Protein AF-A0A2A5E6X3-F1 (afdb_monomer)

Sequence (172 aa):
MNYLKLLLILFLSVTTSNLFCQAKKMNKSNIEIKHEVQLKTKEDVVYNALSTTKGVSGWFSKNSTVESKVKGKIKLIFFKGSPNSVTMKFVINKLDKNKTIVWTCTENGDEAWVGSTLTWDLSKKGSVKFKHSNFDKKYEKSKNIENIKNGWKHFILKSFKNYCETGKGSPW

Nearest PDB structures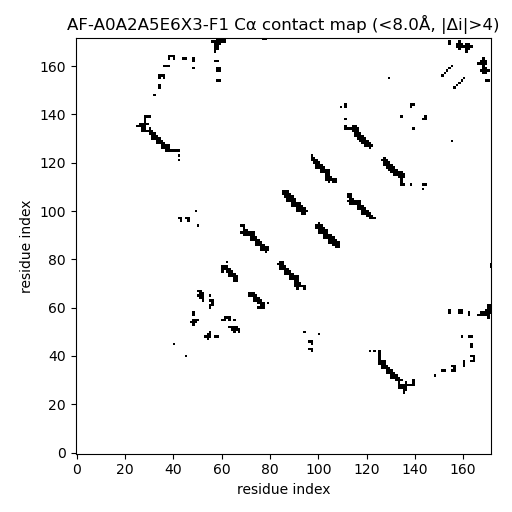 (foldseek):
  2m89-assembly1_B  TM=8.440E-01  e=2.297E-10  Colwellia psychrerythraea 34H
  3rd6-assembly2_B-2  TM=6.470E-01  e=8.675E-05  Mesorhizobium loti
  3pu2-assembly2_B  TM=7.648E-01  e=3.743E-04  Cereibacter sphaeroides 2.4.1
  3p9v-assembly1_B-2  TM=5.863E-01  e=1.661E-05  Marinobacter nauticus VT8
  3uid-assembly2_B  TM=7.118E-01  e=2.399E-04  Mycolicibacterium smegmatis MC2 155

pLDDT: mean 88.15, std 17.24, range [39.28, 98.81]

Solvent-accessible surface area (backbone atoms only — not comparable to full-atom values): 8853 Å² total; per-residue (Å²): 138,65,66,70,60,55,56,54,51,54,55,50,54,56,49,51,55,50,51,58,59,57,66,61,67,59,67,55,30,91,62,66,50,74,51,75,47,81,45,86,50,59,55,68,48,52,42,40,37,70,45,31,32,73,25,34,23,33,14,55,21,59,47,44,44,45,46,74,44,69,75,20,48,33,42,34,30,33,53,72,94,46,99,76,47,45,58,38,30,30,36,25,76,36,73,46,83,63,36,40,39,29,37,35,29,72,40,42,89,56,64,63,45,42,62,13,35,43,37,39,41,44,43,99,82,28,39,36,40,39,36,43,30,53,25,48,40,90,37,66,88,36,70,64,51,54,51,51,52,56,50,45,52,49,38,52,73,44,9,38,45,36,21,52,59,70,70,56,35,64,39,71

Structure (mmCIF, N/CA/C/O backbone):
data_AF-A0A2A5E6X3-F1
#
_entry.id   AF-A0A2A5E6X3-F1
#
loop_
_atom_site.group_PDB
_atom_site.id
_atom_site.type_symbol
_atom_site.label_atom_id
_atom_site.label_alt_id
_atom_site.label_comp_id
_atom_site.label_asym_id
_atom_site.label_entity_id
_atom_site.label_seq_id
_atom_site.pdbx_PDB_ins_code
_atom_site.Cartn_x
_atom_site.Cartn_y
_atom_site.Cartn_z
_atom_site.occupancy
_atom_site.B_iso_or_equiv
_atom_site.auth_seq_id
_atom_site.auth_comp_id
_atom_site.auth_asym_id
_atom_site.auth_atom_id
_atom_site.pdbx_PDB_model_num
ATOM 1 N N . MET A 1 1 ? 6.719 -51.516 -33.293 1.00 49.47 1 MET A N 1
ATOM 2 C CA . MET A 1 1 ? 6.524 -50.055 -33.435 1.00 49.47 1 MET A CA 1
ATOM 3 C C . MET A 1 1 ? 6.173 -49.425 -32.075 1.00 49.47 1 MET A C 1
ATOM 5 O O . MET A 1 1 ? 5.017 -49.293 -31.724 1.00 49.47 1 MET A O 1
ATOM 9 N N . ASN A 1 2 ? 7.216 -49.137 -31.282 1.00 52.22 2 ASN A N 1
ATOM 10 C CA . ASN A 1 2 ? 7.401 -48.026 -30.327 1.00 52.22 2 ASN A CA 1
ATOM 11 C C . ASN A 1 2 ? 6.342 -47.612 -29.272 1.00 52.22 2 ASN A C 1
ATOM 13 O O . ASN A 1 2 ? 6.162 -46.419 -29.044 1.00 52.22 2 ASN A O 1
ATOM 17 N N . TYR A 1 3 ? 5.796 -48.541 -28.481 1.00 50.81 3 TYR A N 1
ATOM 18 C CA . TYR A 1 3 ? 5.180 -48.171 -27.187 1.00 50.81 3 TYR A CA 1
ATOM 19 C C . TYR A 1 3 ? 6.216 -47.700 -26.144 1.00 50.81 3 TYR A C 1
ATOM 21 O O . TYR A 1 3 ? 5.939 -46.806 -25.346 1.00 50.81 3 TYR A O 1
ATOM 29 N N . LEU A 1 4 ? 7.452 -48.216 -26.208 1.00 54.22 4 LEU A N 1
ATOM 30 C CA . LEU A 1 4 ? 8.525 -47.848 -25.272 1.00 54.22 4 LEU A CA 1
ATOM 31 C C . LEU A 1 4 ? 9.018 -46.395 -25.445 1.00 54.22 4 LEU A C 1
ATOM 33 O O . LEU A 1 4 ? 9.432 -45.767 -24.474 1.00 54.22 4 LEU A O 1
ATOM 37 N N . LYS A 1 5 ? 8.930 -45.824 -26.659 1.00 54.66 5 LYS A N 1
ATOM 38 C CA . LYS A 1 5 ? 9.262 -44.404 -26.902 1.00 54.66 5 LYS A CA 1
ATOM 39 C C . LYS A 1 5 ? 8.197 -43.455 -26.350 1.00 54.66 5 LYS A C 1
ATOM 41 O O . LYS A 1 5 ? 8.546 -42.364 -25.917 1.00 54.66 5 LYS A O 1
ATOM 46 N N . LEU A 1 6 ? 6.923 -43.857 -26.343 1.00 53.62 6 LEU A N 1
ATOM 47 C CA . LEU A 1 6 ? 5.828 -42.997 -25.886 1.00 53.62 6 LEU A CA 1
ATOM 48 C C . LEU A 1 6 ? 5.844 -42.821 -24.357 1.00 53.62 6 LEU A C 1
ATOM 50 O O . LEU A 1 6 ? 5.651 -41.714 -23.860 1.00 53.62 6 LEU A O 1
ATOM 54 N N . LEU A 1 7 ? 6.162 -43.890 -23.618 1.00 54.56 7 LEU A N 1
ATOM 55 C CA . LEU A 1 7 ? 6.318 -43.849 -22.159 1.00 54.56 7 LEU A CA 1
ATOM 56 C C . LEU A 1 7 ? 7.518 -42.996 -21.718 1.00 54.56 7 LEU A C 1
ATOM 58 O O . LEU A 1 7 ? 7.393 -42.225 -20.769 1.00 54.56 7 LEU A O 1
ATOM 62 N N . LEU A 1 8 ? 8.651 -43.048 -22.430 1.00 52.94 8 LEU A N 1
ATOM 63 C CA . LEU A 1 8 ? 9.823 -42.227 -22.093 1.00 52.94 8 LEU A CA 1
ATOM 64 C C . LEU A 1 8 ? 9.558 -40.714 -22.243 1.00 52.94 8 LEU A C 1
ATOM 66 O O . LEU A 1 8 ? 10.043 -39.919 -21.441 1.00 52.94 8 LEU A O 1
ATOM 70 N N . ILE A 1 9 ? 8.764 -40.315 -23.245 1.00 54.38 9 ILE A N 1
ATOM 71 C CA . ILE A 1 9 ? 8.428 -38.905 -23.511 1.00 54.38 9 ILE A CA 1
ATOM 72 C C . ILE A 1 9 ? 7.502 -38.340 -22.422 1.00 54.38 9 ILE A C 1
ATOM 74 O O . ILE A 1 9 ? 7.705 -37.212 -21.975 1.00 54.38 9 ILE A O 1
ATOM 78 N N . LEU A 1 10 ? 6.539 -39.133 -21.941 1.00 52.44 10 LEU A N 1
ATOM 79 C CA . LEU A 1 10 ? 5.636 -38.744 -20.850 1.00 52.44 10 LEU A CA 1
ATOM 80 C C . LEU A 1 10 ? 6.364 -38.608 -19.501 1.00 52.44 10 LEU A C 1
ATOM 82 O O . LEU A 1 10 ? 6.083 -37.683 -18.740 1.00 52.44 10 LEU A O 1
ATOM 86 N N . PHE A 1 11 ? 7.345 -39.469 -19.211 1.00 50.28 11 PHE A N 1
ATOM 87 C CA . PHE A 1 11 ? 8.158 -39.342 -17.993 1.00 50.28 11 PHE A CA 1
ATOM 88 C C . PHE A 1 11 ? 9.107 -38.132 -18.036 1.00 50.28 11 PHE A C 1
ATOM 90 O O . PHE A 1 11 ? 9.284 -37.460 -17.016 1.00 50.28 11 PHE A O 1
ATOM 97 N N . LEU A 1 12 ? 9.659 -37.791 -19.2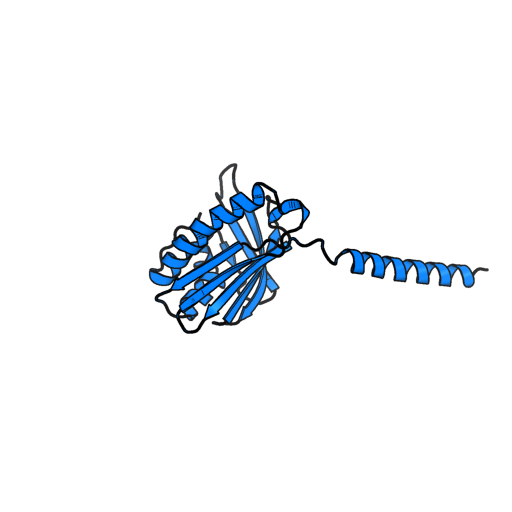08 1.00 49.53 12 LEU A N 1
ATOM 98 C CA . LEU A 1 12 ? 10.452 -36.570 -19.403 1.00 49.53 12 LEU A CA 1
ATOM 99 C C . LEU A 1 12 ? 9.586 -35.296 -19.308 1.00 49.53 12 LEU A C 1
ATOM 101 O O . LEU A 1 12 ? 9.987 -34.324 -18.668 1.00 49.53 12 LEU A O 1
ATOM 105 N N . SER A 1 13 ? 8.364 -35.283 -19.854 1.00 50.06 13 SER A N 1
ATOM 106 C CA . SER A 1 13 ? 7.493 -34.098 -19.772 1.00 50.06 13 SER A CA 1
ATOM 107 C C . SER A 1 13 ? 6.994 -33.823 -18.349 1.00 50.06 13 SER A C 1
ATOM 109 O O . SER A 1 13 ? 6.944 -32.670 -17.926 1.00 50.06 13 SER A O 1
ATOM 111 N N . VAL A 1 14 ? 6.671 -34.866 -17.575 1.00 47.88 14 VAL A N 1
ATOM 112 C CA . VAL A 1 14 ? 6.207 -34.720 -16.181 1.00 47.88 14 VAL A CA 1
ATOM 113 C C . VAL A 1 14 ? 7.352 -34.338 -15.232 1.00 47.88 14 VAL A C 1
ATOM 115 O O . VAL A 1 14 ? 7.141 -33.608 -14.264 1.00 47.88 14 VAL A O 1
ATOM 118 N N . THR A 1 15 ? 8.589 -34.752 -15.519 1.00 46.47 15 THR A N 1
ATOM 119 C CA . THR A 1 15 ? 9.756 -34.284 -14.753 1.00 46.47 15 THR A CA 1
ATOM 120 C C . THR A 1 15 ? 10.125 -32.841 -15.097 1.00 46.47 15 THR A C 1
ATOM 122 O O . THR A 1 15 ? 10.401 -32.067 -14.182 1.00 46.47 15 THR A O 1
ATOM 125 N N . THR A 1 16 ? 10.036 -32.412 -16.363 1.00 48.81 16 THR A N 1
ATOM 126 C CA . THR A 1 16 ? 10.284 -30.998 -16.722 1.00 48.81 16 THR A CA 1
ATOM 127 C C . THR A 1 16 ? 9.266 -30.030 -16.110 1.00 48.81 16 THR A C 1
ATOM 129 O O . THR A 1 16 ? 9.664 -28.965 -15.639 1.00 48.81 16 THR A O 1
ATOM 132 N N . SER A 1 17 ? 7.979 -30.390 -16.026 1.00 52.09 17 SER A N 1
ATOM 133 C CA . SER A 1 17 ? 6.969 -29.537 -15.382 1.00 52.09 17 SER A CA 1
ATOM 134 C C . SER A 1 17 ? 7.198 -29.399 -13.872 1.00 52.09 17 SER A C 1
ATOM 136 O O . SER A 1 17 ? 7.090 -28.293 -13.335 1.00 52.09 17 SER A O 1
ATOM 138 N N . ASN A 1 18 ? 7.611 -30.477 -13.195 1.00 45.78 18 ASN A N 1
ATOM 139 C CA . ASN A 1 18 ? 7.982 -30.432 -11.780 1.00 45.78 18 ASN A CA 1
ATOM 140 C C . ASN A 1 18 ? 9.294 -29.670 -11.534 1.00 45.78 18 ASN A C 1
ATOM 142 O O . ASN A 1 18 ? 9.356 -28.894 -10.583 1.00 45.78 18 ASN A O 1
ATOM 146 N N . LEU A 1 19 ? 10.308 -29.788 -12.401 1.00 45.59 19 LEU A N 1
ATOM 147 C CA . LEU A 1 19 ? 11.534 -28.983 -12.294 1.00 45.59 19 LEU A CA 1
ATOM 148 C C . LEU A 1 19 ? 11.269 -27.482 -12.510 1.00 45.59 19 LEU A C 1
ATOM 150 O O . LEU A 1 19 ? 11.815 -26.657 -11.774 1.00 45.59 19 LEU A O 1
ATOM 154 N N . PHE A 1 20 ? 10.377 -27.106 -13.434 1.00 43.12 20 PHE A N 1
ATOM 155 C CA . PHE A 1 20 ? 9.952 -25.709 -13.600 1.00 43.12 20 PHE A CA 1
ATOM 156 C C . PHE A 1 20 ? 9.140 -25.188 -12.405 1.00 43.12 20 PHE A C 1
ATOM 158 O O . PHE A 1 20 ? 9.270 -24.018 -12.032 1.00 43.12 20 PHE A O 1
ATOM 165 N N . CYS A 1 21 ? 8.333 -26.041 -11.768 1.00 41.25 21 CYS A N 1
ATOM 166 C CA . CYS A 1 21 ? 7.576 -25.666 -10.575 1.00 41.25 21 CYS A CA 1
ATOM 167 C C . CYS A 1 21 ? 8.481 -25.544 -9.331 1.00 41.25 21 CYS A C 1
ATOM 169 O O . CYS A 1 21 ? 8.270 -24.657 -8.501 1.00 41.25 21 CYS A O 1
ATOM 171 N N . GLN A 1 22 ? 9.538 -26.362 -9.229 1.00 39.28 22 GLN A N 1
ATOM 172 C CA . GLN A 1 22 ? 10.521 -26.308 -8.140 1.00 39.28 22 GLN A CA 1
ATOM 173 C C . GLN A 1 22 ? 11.483 -25.111 -8.273 1.00 39.28 22 GLN A C 1
ATOM 175 O O . GLN A 1 22 ? 11.832 -24.496 -7.265 1.00 39.28 22 GLN A O 1
ATOM 180 N N . ALA A 1 23 ? 11.858 -24.719 -9.499 1.00 40.75 23 ALA A N 1
ATOM 181 C CA . ALA A 1 23 ? 12.744 -23.576 -9.768 1.00 40.75 23 ALA A CA 1
ATOM 182 C C . ALA A 1 23 ? 12.108 -22.204 -9.454 1.00 40.75 23 ALA A C 1
ATOM 184 O O . ALA A 1 23 ? 12.808 -21.200 -9.326 1.00 40.75 23 ALA A O 1
ATOM 185 N N . LYS A 1 24 ? 10.781 -22.151 -9.270 1.00 43.25 24 LYS A N 1
ATOM 186 C CA . LYS A 1 24 ? 10.039 -20.963 -8.815 1.00 43.25 24 LYS A CA 1
ATOM 187 C C . LYS A 1 24 ? 9.828 -20.900 -7.298 1.00 43.25 24 LYS A C 1
ATOM 189 O O . LYS A 1 24 ? 9.081 -20.038 -6.829 1.00 43.25 24 LYS A O 1
ATOM 194 N N . LYS A 1 25 ? 10.534 -21.709 -6.495 1.00 47.25 25 LYS A N 1
ATOM 195 C CA . LYS A 1 25 ? 10.891 -21.297 -5.123 1.00 47.25 25 LYS A CA 1
ATOM 196 C C . LYS A 1 25 ? 11.896 -20.151 -5.242 1.00 47.25 25 LYS A C 1
ATOM 198 O O . LYS A 1 25 ? 13.105 -20.335 -5.208 1.00 47.25 25 LYS A O 1
ATOM 203 N N . MET A 1 26 ? 11.334 -18.977 -5.519 1.00 51.16 26 MET A N 1
ATOM 204 C CA . MET A 1 26 ? 12.016 -17.750 -5.896 1.00 51.16 26 MET A CA 1
ATOM 205 C C . MET A 1 26 ? 13.151 -17.439 -4.928 1.00 51.16 26 MET A C 1
ATOM 207 O O . MET A 1 26 ? 12.981 -17.511 -3.712 1.00 51.16 26 MET A O 1
ATOM 211 N N . ASN A 1 27 ? 14.278 -17.036 -5.502 1.00 68.12 27 ASN A N 1
ATOM 212 C CA . ASN A 1 27 ? 15.416 -16.436 -4.831 1.00 68.12 27 ASN A CA 1
ATOM 213 C C . ASN A 1 27 ? 14.961 -15.116 -4.170 1.00 68.12 27 ASN A C 1
ATOM 215 O O . ASN A 1 27 ? 15.146 -14.036 -4.723 1.00 68.12 27 ASN A O 1
ATOM 219 N N . LYS A 1 28 ? 14.235 -15.201 -3.052 1.00 80.00 28 LYS A N 1
ATOM 220 C CA . LYS A 1 28 ? 13.692 -14.049 -2.328 1.00 80.00 28 LYS A CA 1
ATOM 221 C C . LYS A 1 28 ? 14.765 -13.476 -1.410 1.00 80.00 28 LYS A C 1
ATOM 223 O O . LYS A 1 28 ? 15.519 -14.217 -0.783 1.00 80.00 28 LYS A O 1
ATOM 228 N N . SER A 1 29 ? 14.838 -12.152 -1.364 1.00 82.56 29 SER A N 1
ATOM 229 C CA . SER A 1 29 ? 15.717 -11.429 -0.453 1.00 82.56 29 SER A CA 1
ATOM 230 C C . SER A 1 29 ? 15.237 -11.569 0.992 1.00 82.56 29 SER A C 1
ATOM 232 O O . SER A 1 29 ? 14.034 -11.646 1.247 1.00 82.56 29 SER A O 1
ATOM 234 N N . ASN A 1 30 ? 16.178 -11.515 1.936 1.00 87.81 30 ASN A N 1
ATOM 235 C CA . ASN A 1 30 ? 15.883 -11.407 3.367 1.00 87.81 30 ASN A CA 1
ATOM 236 C C . ASN A 1 30 ? 15.575 -9.963 3.810 1.00 87.81 30 ASN A C 1
ATOM 238 O O . ASN A 1 30 ? 15.292 -9.730 4.985 1.00 87.81 30 ASN A O 1
ATOM 242 N N . ILE A 1 31 ? 15.640 -8.979 2.904 1.00 93.56 31 ILE A N 1
ATOM 243 C CA . ILE A 1 31 ? 15.338 -7.586 3.240 1.00 93.56 31 ILE A CA 1
ATOM 244 C C . ILE A 1 31 ? 13.838 -7.381 3.430 1.00 93.56 31 ILE A C 1
ATOM 246 O O . ILE A 1 31 ? 13.007 -7.743 2.595 1.00 93.56 31 ILE A O 1
ATOM 250 N N . GLU A 1 32 ? 13.514 -6.680 4.512 1.00 96.12 32 GLU A N 1
ATOM 251 C CA . GLU A 1 32 ? 12.183 -6.167 4.793 1.00 96.12 32 GLU A CA 1
ATOM 252 C C . GLU A 1 32 ? 12.286 -4.684 5.164 1.00 96.12 32 GLU A C 1
ATOM 254 O O . GLU A 1 32 ? 13.090 -4.291 6.011 1.00 96.12 32 GLU A O 1
ATOM 259 N N . ILE A 1 33 ? 11.446 -3.849 4.557 1.00 97.38 33 ILE A N 1
ATOM 260 C CA . ILE A 1 33 ? 11.286 -2.448 4.956 1.00 97.38 33 ILE A CA 1
ATOM 261 C C . ILE A 1 33 ? 10.092 -2.389 5.898 1.00 97.38 33 ILE A C 1
ATOM 263 O O . ILE A 1 33 ? 8.989 -2.783 5.519 1.00 97.38 33 ILE A O 1
ATOM 267 N N . LYS A 1 34 ? 10.311 -1.914 7.125 1.00 97.94 34 LYS A N 1
ATOM 268 C CA . LYS A 1 34 ? 9.300 -1.892 8.185 1.00 97.94 34 LYS A CA 1
ATOM 269 C C . LYS A 1 34 ? 9.092 -0.481 8.703 1.00 97.94 34 LYS A C 1
ATOM 271 O O . LYS A 1 34 ? 10.055 0.243 8.946 1.00 97.94 34 LYS A O 1
ATOM 276 N N . HIS A 1 35 ? 7.833 -0.135 8.919 1.00 97.62 35 HIS A N 1
ATOM 277 C CA . HIS A 1 35 ? 7.426 1.074 9.619 1.00 97.62 35 HIS A CA 1
ATOM 278 C C . HIS A 1 35 ? 6.277 0.737 10.563 1.00 97.62 35 HIS A C 1
ATOM 280 O O . HIS A 1 35 ? 5.457 -0.126 10.267 1.00 97.62 35 HIS A O 1
ATOM 286 N N . GLU A 1 36 ? 6.200 1.436 11.686 1.00 96.00 36 GLU A N 1
ATOM 287 C CA . GLU A 1 36 ? 5.066 1.357 12.599 1.00 96.00 36 GLU A CA 1
ATOM 288 C C . GLU A 1 36 ? 4.566 2.773 12.858 1.00 96.00 36 GLU A C 1
ATOM 290 O O . GLU A 1 36 ? 5.361 3.691 13.070 1.00 96.00 36 GLU A O 1
ATOM 295 N N . VAL A 1 37 ? 3.250 2.957 12.791 1.00 95.44 37 VAL A N 1
ATOM 296 C CA . VAL A 1 37 ? 2.600 4.233 13.089 1.00 95.44 37 VAL A CA 1
ATOM 297 C C . VAL A 1 37 ? 1.490 4.008 14.095 1.00 95.44 37 VAL A C 1
ATOM 299 O O . VAL A 1 37 ? 0.700 3.076 13.967 1.00 95.44 37 VAL A O 1
ATOM 302 N N . GLN A 1 38 ? 1.425 4.889 15.087 1.00 95.50 38 GLN A N 1
ATOM 303 C CA . GLN A 1 38 ? 0.274 4.983 15.971 1.00 95.50 38 GLN A CA 1
ATOM 304 C C . GLN A 1 38 ? -0.723 5.995 15.413 1.00 95.50 38 GLN A C 1
ATOM 306 O O . GLN A 1 38 ? -0.337 7.122 15.079 1.00 95.50 38 GLN A O 1
ATOM 311 N N . LEU A 1 39 ? -1.987 5.592 15.301 1.00 94.44 39 LEU A N 1
ATOM 312 C CA . LEU A 1 39 ? -3.057 6.381 14.704 1.00 94.44 39 LEU A CA 1
ATOM 313 C C . LEU A 1 39 ? -4.150 6.677 15.731 1.00 94.44 39 LEU A C 1
ATOM 315 O O . LEU A 1 39 ? -4.717 5.775 16.344 1.00 94.44 39 LEU A O 1
ATOM 319 N N . LYS A 1 40 ? -4.509 7.954 15.860 1.00 92.62 40 LYS A N 1
ATOM 320 C CA . LYS A 1 40 ? -5.645 8.423 16.665 1.00 92.62 40 LYS A CA 1
ATOM 321 C C . LYS A 1 40 ? -6.939 8.382 15.845 1.00 92.62 40 LYS A C 1
ATOM 323 O O . LYS A 1 40 ? -7.534 9.415 15.558 1.00 92.62 40 LYS A O 1
ATOM 328 N N . THR A 1 41 ? -7.349 7.193 15.408 1.00 90.81 41 THR A N 1
ATOM 329 C CA . THR A 1 41 ? -8.538 7.009 14.559 1.00 90.81 41 THR A CA 1
ATOM 330 C C . THR A 1 41 ? -9.195 5.645 14.778 1.00 90.81 41 THR A C 1
ATOM 332 O O . THR A 1 41 ? -8.654 4.787 15.474 1.00 90.81 41 THR A O 1
ATOM 335 N N . LYS A 1 42 ? -10.370 5.432 14.177 1.00 90.06 42 LYS A N 1
ATOM 336 C CA . LYS A 1 42 ? -11.071 4.138 14.197 1.00 90.06 42 LYS A CA 1
ATOM 337 C C . LYS A 1 42 ? -10.461 3.183 13.168 1.00 90.06 42 LYS A C 1
ATOM 339 O O . LYS A 1 42 ? -10.102 3.606 12.072 1.00 90.06 42 LYS A O 1
ATOM 344 N N . GLU A 1 43 ? -10.430 1.888 13.476 1.00 88.56 43 GLU A N 1
ATOM 345 C CA . GLU A 1 43 ? -9.895 0.847 12.578 1.00 88.56 43 GLU A CA 1
ATOM 346 C C . GLU A 1 43 ? -10.541 0.878 11.182 1.00 88.56 43 GLU A C 1
ATOM 348 O O . GLU A 1 43 ? -9.846 0.748 10.17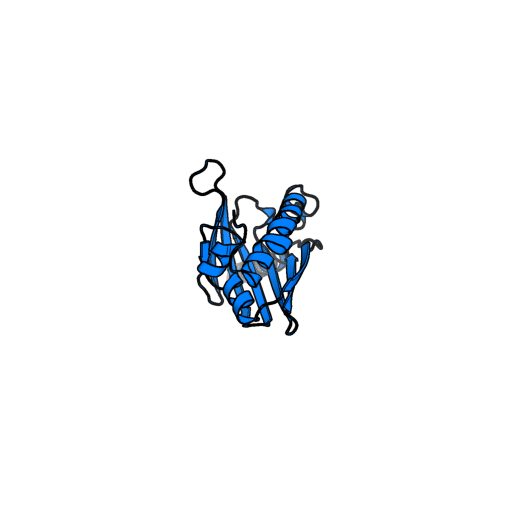8 1.00 88.56 43 GLU A O 1
ATOM 353 N N . ASP A 1 44 ? -11.845 1.158 11.107 1.00 91.38 44 ASP A N 1
ATOM 354 C CA . ASP A 1 44 ? -12.583 1.268 9.846 1.00 91.38 44 ASP A CA 1
ATOM 355 C C . ASP A 1 44 ? -12.041 2.383 8.932 1.00 91.38 44 ASP A C 1
ATOM 357 O O . ASP A 1 44 ? -12.063 2.242 7.709 1.00 91.38 44 ASP A O 1
ATOM 361 N N . VAL A 1 45 ? -11.505 3.475 9.493 1.00 93.88 45 VAL A N 1
ATOM 362 C CA . VAL A 1 45 ? -10.857 4.541 8.706 1.00 93.88 45 VAL A CA 1
ATOM 363 C C . VAL A 1 45 ? -9.568 4.023 8.078 1.00 93.88 45 VAL A C 1
ATOM 365 O O . VAL A 1 45 ? -9.332 4.246 6.892 1.00 93.88 45 VAL A O 1
ATOM 368 N N . VAL A 1 46 ? -8.771 3.276 8.844 1.00 94.94 46 VAL A N 1
ATOM 369 C CA . VA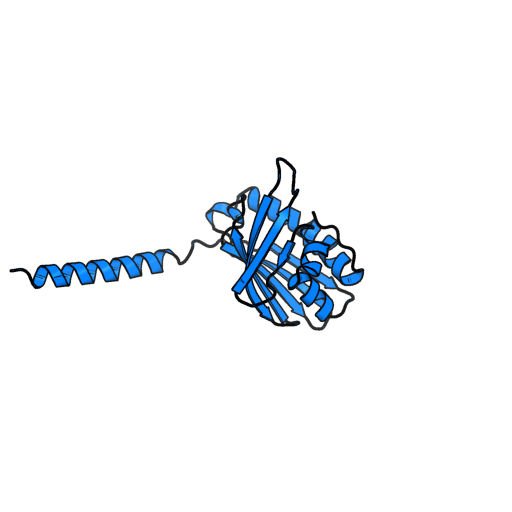L A 1 46 ? -7.525 2.655 8.373 1.00 94.94 46 VAL A CA 1
ATOM 370 C C . VAL A 1 46 ? -7.820 1.614 7.294 1.00 94.94 46 VAL A C 1
ATOM 372 O O . VAL A 1 46 ? -7.198 1.620 6.232 1.00 94.94 46 VAL A O 1
ATOM 375 N N . TYR A 1 47 ? -8.815 0.754 7.528 1.00 95.12 47 TYR A N 1
ATOM 376 C CA . TYR A 1 47 ? -9.267 -0.228 6.549 1.00 95.12 47 TYR A CA 1
ATOM 377 C C . TYR A 1 47 ? -9.707 0.455 5.251 1.00 95.12 47 TYR A C 1
ATOM 379 O O . TYR A 1 47 ? -9.264 0.062 4.173 1.00 95.12 47 TYR A O 1
ATOM 387 N N . ASN A 1 48 ? -10.519 1.512 5.329 1.00 96.12 48 ASN A N 1
ATOM 388 C CA . ASN A 1 48 ? -10.981 2.245 4.150 1.00 96.12 48 ASN A CA 1
ATOM 389 C C . ASN A 1 48 ? -9.839 2.963 3.418 1.00 96.12 48 ASN A C 1
ATOM 391 O O . ASN A 1 48 ? -9.832 2.985 2.185 1.00 96.12 48 ASN A O 1
ATOM 395 N N . ALA A 1 49 ? -8.856 3.502 4.148 1.00 97.38 49 ALA A N 1
ATOM 396 C CA . ALA A 1 49 ? -7.669 4.146 3.583 1.00 97.38 49 ALA A CA 1
ATOM 397 C C . ALA A 1 49 ? -6.831 3.198 2.705 1.00 97.38 49 ALA A C 1
ATOM 399 O O . ALA A 1 49 ? -6.162 3.644 1.774 1.00 97.38 49 ALA A O 1
ATOM 400 N N . LEU A 1 50 ? -6.883 1.895 2.984 1.00 97.44 50 LEU A N 1
ATOM 401 C CA . LEU A 1 50 ? -6.143 0.861 2.260 1.00 97.44 50 LEU A CA 1
ATOM 402 C C . LEU A 1 50 ? -7.025 0.109 1.246 1.00 97.44 50 LEU A C 1
ATOM 404 O O . LEU A 1 50 ? -6.560 -0.329 0.205 1.00 97.44 50 LEU A O 1
ATOM 408 N N . SER A 1 51 ? -8.315 -0.054 1.505 1.00 97.38 51 SER A N 1
ATOM 409 C CA . SER A 1 51 ? -9.165 -0.938 0.696 1.00 97.38 51 SER A CA 1
ATOM 410 C C . SER A 1 51 ? -9.988 -0.224 -0.373 1.00 97.38 51 SER A C 1
ATOM 412 O O . SER A 1 51 ? -10.606 -0.898 -1.193 1.00 97.38 51 SER A O 1
ATOM 414 N N . THR A 1 52 ? -10.033 1.110 -0.391 1.00 98.31 52 THR A N 1
ATOM 415 C CA . THR A 1 52 ? -10.929 1.865 -1.283 1.00 98.31 52 THR A CA 1
ATOM 416 C C . THR A 1 52 ? -10.172 2.819 -2.193 1.00 98.31 52 THR A C 1
ATOM 418 O O . THR A 1 52 ? -9.121 3.343 -1.826 1.00 98.31 52 THR A O 1
ATOM 421 N N . THR A 1 53 ? -10.750 3.126 -3.358 1.00 98.69 53 THR A N 1
ATOM 422 C CA . THR A 1 53 ? -10.198 4.131 -4.278 1.00 98.69 53 THR A CA 1
ATOM 423 C C . THR A 1 53 ? -10.018 5.481 -3.586 1.00 98.69 53 THR A C 1
ATOM 425 O O . THR A 1 53 ? -8.933 6.048 -3.636 1.00 98.69 53 THR A O 1
ATOM 428 N N . LYS A 1 54 ? -11.044 5.965 -2.870 1.00 98.50 54 LYS A N 1
ATOM 429 C CA . LYS A 1 54 ? -10.981 7.234 -2.124 1.00 98.50 54 LYS A CA 1
ATOM 430 C C . LYS A 1 54 ? -9.858 7.230 -1.082 1.00 98.50 54 LYS A C 1
ATOM 432 O O . LYS A 1 54 ? -9.172 8.237 -0.928 1.00 98.50 54 LYS A O 1
ATOM 437 N N . GLY A 1 55 ? -9.687 6.105 -0.393 1.00 98.19 55 GLY A N 1
ATOM 438 C CA . GLY A 1 55 ? -8.637 5.885 0.591 1.00 98.19 55 GLY A CA 1
ATOM 439 C C . GLY A 1 55 ? -7.245 5.997 -0.008 1.00 98.19 55 GLY A C 1
ATOM 440 O O . GLY A 1 55 ? -6.485 6.895 0.345 1.00 98.19 55 GLY A O 1
ATOM 441 N N . VAL A 1 56 ? -6.938 5.119 -0.963 1.00 98.56 56 VAL A N 1
ATOM 442 C CA . VAL A 1 56 ? -5.606 5.032 -1.577 1.00 98.56 56 VAL A CA 1
ATOM 443 C C . VAL A 1 56 ? -5.255 6.319 -2.331 1.00 98.56 56 VAL A C 1
ATOM 445 O O . VAL A 1 56 ? -4.125 6.803 -2.220 1.00 98.56 56 VAL A O 1
ATOM 448 N N . SER A 1 57 ? -6.242 6.946 -2.988 1.00 98.50 57 SER A N 1
ATOM 449 C CA . SER A 1 57 ? -6.089 8.274 -3.594 1.00 98.50 57 SER A CA 1
ATOM 450 C C . SER A 1 57 ? -5.767 9.383 -2.602 1.00 98.50 57 SER A C 1
ATOM 452 O O . SER A 1 57 ? -5.172 10.392 -2.977 1.00 98.50 57 SER A O 1
ATOM 454 N N . GLY A 1 58 ? -6.158 9.214 -1.343 1.00 98.31 58 GLY A N 1
ATOM 455 C CA . GLY A 1 58 ? -5.995 10.214 -0.303 1.00 98.31 58 GLY A CA 1
ATOM 456 C C . GLY A 1 58 ? -4.600 10.286 0.310 1.00 98.31 58 GLY A C 1
A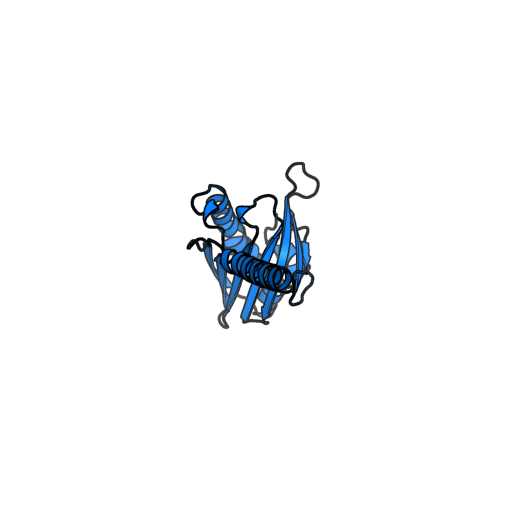TOM 457 O O . GLY A 1 58 ? -4.263 11.323 0.881 1.00 98.31 58 GLY A O 1
ATOM 458 N N . TRP A 1 59 ? -3.782 9.233 0.191 1.00 98.50 59 TRP A N 1
ATOM 459 C CA . TRP A 1 59 ? -2.454 9.194 0.818 1.00 98.50 59 TRP A CA 1
ATOM 460 C C . TRP A 1 59 ? -1.322 8.672 -0.069 1.00 98.50 59 TRP A C 1
ATOM 462 O O . TRP A 1 59 ? -0.178 9.068 0.156 1.00 98.50 59 TRP A O 1
ATOM 472 N N . PHE A 1 60 ? -1.590 7.811 -1.055 1.00 98.06 60 PHE A N 1
ATOM 473 C CA . PHE A 1 60 ? -0.520 7.203 -1.846 1.00 98.06 60 PHE A CA 1
ATOM 474 C C . PHE A 1 60 ? -0.370 7.871 -3.212 1.00 98.06 60 PHE A C 1
ATOM 476 O O . PHE A 1 60 ? 0.590 8.609 -3.425 1.00 98.06 60 PHE A O 1
ATOM 483 N N . SER A 1 61 ? -1.344 7.675 -4.104 1.00 97.88 61 SER A N 1
ATOM 484 C CA . SER A 1 61 ? -1.338 8.246 -5.454 1.00 97.88 61 SER A CA 1
ATOM 485 C C . SER A 1 61 ? -2.682 8.865 -5.788 1.00 97.88 61 SER A C 1
ATOM 487 O O . SER A 1 61 ? -3.684 8.155 -5.770 1.00 97.88 61 SER A O 1
ATOM 489 N N . LYS A 1 62 ? -2.733 10.145 -6.177 1.00 97.19 62 LYS A N 1
ATOM 490 C CA . LYS A 1 62 ? -4.015 10.820 -6.485 1.00 97.19 62 LYS A CA 1
ATOM 491 C C . LYS A 1 62 ? -4.842 10.065 -7.532 1.00 97.19 62 LYS A C 1
ATOM 493 O O . LYS A 1 62 ? -6.068 10.009 -7.438 1.00 97.19 62 LYS A O 1
ATOM 498 N N . ASN A 1 63 ? -4.169 9.442 -8.497 1.00 97.81 63 ASN A N 1
ATOM 499 C CA . ASN A 1 63 ? -4.785 8.686 -9.580 1.00 97.81 63 ASN A CA 1
ATOM 500 C C . ASN A 1 63 ? -4.782 7.190 -9.249 1.00 97.81 63 ASN A C 1
ATOM 502 O O . ASN A 1 63 ? -3.934 6.442 -9.737 1.00 97.81 63 ASN A O 1
ATOM 506 N N . SER A 1 64 ? -5.742 6.764 -8.428 1.00 98.00 64 SER A N 1
ATOM 507 C CA . SER A 1 64 ? -5.894 5.367 -8.022 1.00 98.00 64 SER A CA 1
ATOM 508 C C . SER A 1 64 ? -7.212 4.769 -8.504 1.00 98.00 64 SER A C 1
ATOM 510 O O . SER A 1 64 ? -8.215 5.456 -8.685 1.00 98.00 64 SER A O 1
ATOM 512 N N . THR A 1 65 ? -7.229 3.457 -8.692 1.00 98.56 65 THR A N 1
ATOM 513 C CA . THR A 1 65 ? -8.445 2.654 -8.846 1.00 98.56 65 THR A CA 1
ATOM 514 C C . THR A 1 65 ? -8.250 1.367 -8.066 1.00 98.56 65 THR A C 1
ATOM 516 O O . THR A 1 65 ? -7.218 0.715 -8.218 1.00 98.56 65 THR A O 1
ATOM 519 N N . VAL A 1 66 ? -9.216 1.022 -7.216 1.00 98.62 66 VAL A N 1
ATOM 520 C CA . VAL A 1 66 ? -9.151 -0.138 -6.323 1.00 98.62 66 VAL A CA 1
ATOM 521 C C . VAL A 1 66 ? -10.415 -0.972 -6.480 1.00 98.62 66 VAL A C 1
ATOM 523 O O . VAL A 1 66 ? -11.516 -0.515 -6.175 1.00 98.62 66 VAL A O 1
ATOM 526 N N . GLU A 1 67 ? -10.256 -2.221 -6.902 1.00 98.44 67 GLU A N 1
ATOM 527 C CA . GLU A 1 67 ? -11.304 -3.234 -6.806 1.00 98.44 67 GLU A CA 1
ATOM 528 C C . GLU A 1 67 ? -11.271 -3.837 -5.394 1.00 98.44 67 GLU A C 1
ATOM 530 O O . GLU A 1 67 ? -10.461 -4.717 -5.111 1.00 98.44 67 GLU A O 1
ATOM 535 N N . SER A 1 68 ? -12.126 -3.350 -4.489 1.00 97.31 68 SER A N 1
ATOM 536 C CA . SER A 1 68 ? -12.104 -3.678 -3.050 1.00 97.31 68 SER A CA 1
ATOM 537 C C . SER A 1 68 ? -12.584 -5.105 -2.725 1.00 97.31 68 SER A C 1
ATOM 539 O O . SER A 1 68 ? -13.637 -5.318 -2.130 1.00 97.31 68 SER A O 1
ATOM 541 N N . LYS A 1 69 ? -11.836 -6.115 -3.170 1.00 97.88 69 LYS A N 1
ATOM 542 C CA . LYS A 1 69 ? -12.099 -7.537 -2.919 1.00 97.88 69 LYS A CA 1
ATOM 543 C C . LYS A 1 69 ? -10.813 -8.349 -3.012 1.00 97.88 69 LYS A C 1
ATOM 545 O O . LYS A 1 69 ? -9.855 -7.938 -3.661 1.00 97.88 69 LYS A O 1
ATOM 550 N N . VAL A 1 70 ? -10.800 -9.538 -2.417 1.00 98.12 70 VAL A N 1
ATOM 551 C CA . VAL A 1 70 ? -9.701 -10.499 -2.606 1.00 98.12 70 VAL A CA 1
ATOM 552 C C . VAL A 1 70 ? -9.593 -10.866 -4.092 1.00 98.12 70 VAL A C 1
ATOM 554 O O . VAL A 1 70 ? -10.606 -11.051 -4.766 1.00 98.12 70 VAL A O 1
ATOM 557 N N . LYS A 1 71 ? -8.359 -10.936 -4.607 1.00 98.19 71 LYS A N 1
ATOM 558 C CA . LYS A 1 71 ? -8.002 -11.009 -6.039 1.00 98.19 71 LYS A CA 1
ATOM 559 C C . LYS A 1 71 ? -8.399 -9.779 -6.870 1.00 98.19 71 LYS A C 1
ATOM 561 O O . LYS A 1 71 ? -8.200 -9.789 -8.083 1.00 98.19 71 LYS A O 1
ATOM 566 N N . GLY A 1 72 ? -8.933 -8.732 -6.245 1.00 98.25 72 GLY A N 1
ATOM 567 C CA . GLY A 1 72 ? -9.187 -7.451 -6.891 1.00 98.25 72 GLY A CA 1
ATOM 568 C C . GLY A 1 72 ? -7.887 -6.757 -7.283 1.00 98.25 72 GLY A C 1
ATOM 569 O O . GLY A 1 72 ? -6.845 -6.939 -6.642 1.00 98.25 72 GLY A O 1
ATOM 570 N N . LYS A 1 73 ? -7.942 -5.987 -8.367 1.00 98.69 73 LYS A N 1
ATOM 571 C CA . LYS A 1 73 ? -6.803 -5.235 -8.894 1.00 98.69 73 LYS A CA 1
ATOM 572 C C . LYS A 1 73 ? -6.752 -3.820 -8.326 1.00 98.69 73 LYS A C 1
ATOM 574 O O . LYS A 1 73 ? -7.775 -3.169 -8.114 1.00 98.69 73 LYS A O 1
ATOM 579 N N . ILE A 1 74 ? -5.533 -3.327 -8.142 1.00 98.81 74 ILE A N 1
ATOM 580 C CA . ILE A 1 74 ? -5.242 -1.928 -7.837 1.00 98.81 74 ILE A CA 1
ATOM 581 C C . ILE A 1 74 ? -4.395 -1.372 -8.973 1.00 98.81 74 ILE A C 1
ATOM 583 O O . ILE A 1 74 ? -3.417 -1.999 -9.378 1.00 98.81 74 ILE A O 1
ATOM 587 N N . LYS A 1 75 ? -4.749 -0.185 -9.463 1.00 98.69 75 LYS A N 1
ATOM 588 C CA . LYS A 1 75 ? -3.945 0.592 -10.410 1.00 98.69 75 LYS A CA 1
ATOM 589 C C . LYS A 1 75 ? -3.654 1.958 -9.808 1.00 98.69 75 LYS A C 1
ATOM 591 O O . LYS A 1 75 ? -4.586 2.653 -9.416 1.00 98.69 75 LYS A O 1
ATOM 596 N N . LEU A 1 76 ? -2.380 2.333 -9.771 1.00 98.25 76 LEU A N 1
ATOM 597 C CA . LEU A 1 76 ? -1.892 3.629 -9.301 1.00 98.25 76 LEU A CA 1
ATOM 598 C C . LEU A 1 76 ? -1.124 4.307 -10.434 1.00 98.25 76 LEU A C 1
ATOM 600 O O . LEU A 1 76 ? -0.393 3.632 -11.162 1.00 98.25 76 LEU A O 1
ATOM 604 N N . ILE A 1 77 ? -1.272 5.622 -10.581 1.00 97.69 77 ILE A N 1
ATOM 605 C CA . ILE A 1 77 ? -0.515 6.408 -11.559 1.00 97.69 77 ILE A CA 1
ATOM 606 C C . ILE A 1 77 ? 0.101 7.623 -10.869 1.00 97.69 77 ILE A C 1
ATOM 608 O O . ILE A 1 77 ? -0.588 8.584 -10.518 1.00 97.69 77 ILE A O 1
ATOM 612 N N . PHE A 1 78 ? 1.418 7.602 -10.733 1.00 95.75 78 PHE A N 1
ATOM 613 C CA . PHE A 1 78 ? 2.201 8.727 -10.240 1.00 95.75 78 PHE A CA 1
ATOM 614 C C . PHE A 1 78 ? 2.545 9.672 -11.391 1.00 95.75 78 PHE A C 1
ATOM 616 O O . PHE A 1 78 ? 2.760 9.227 -12.524 1.00 95.75 78 PHE A O 1
ATOM 623 N N . PHE A 1 79 ? 2.562 10.978 -11.104 1.00 93.00 79 PHE A N 1
ATOM 624 C CA . PHE A 1 79 ? 2.921 12.034 -12.062 1.00 93.00 79 PHE A CA 1
ATOM 625 C C . PHE A 1 79 ? 2.173 11.929 -13.407 1.00 93.00 79 PHE A C 1
ATOM 627 O O . PHE A 1 79 ? 2.754 12.114 -14.481 1.00 93.00 79 PHE A O 1
ATOM 634 N N . LYS A 1 80 ? 0.880 11.572 -13.358 1.00 91.44 80 LYS A N 1
ATOM 635 C CA . LYS A 1 80 ? 0.027 11.380 -14.541 1.00 91.44 80 LYS A CA 1
ATOM 636 C C . LYS A 1 80 ? 0.081 12.605 -15.460 1.00 91.44 80 LYS A C 1
ATOM 638 O O . LYS A 1 80 ? -0.125 13.724 -15.002 1.00 91.44 80 LYS A O 1
ATOM 643 N N . GLY A 1 81 ? 0.300 12.367 -16.753 1.00 90.00 81 GLY A N 1
ATOM 644 C CA . GLY A 1 81 ? 0.379 13.420 -17.772 1.00 90.00 81 GLY A CA 1
ATOM 645 C C . GLY A 1 81 ? 1.758 14.073 -17.906 1.00 90.00 81 GLY A C 1
ATOM 646 O O . GLY A 1 81 ? 1.901 15.000 -18.692 1.00 90.00 81 GLY A O 1
ATOM 647 N N . SER A 1 82 ? 2.767 13.592 -17.172 1.00 93.12 82 SER A N 1
ATOM 648 C CA . SER A 1 82 ? 4.161 14.022 -17.325 1.00 93.12 82 SER A CA 1
ATOM 649 C C . SER A 1 82 ? 5.015 12.955 -18.031 1.00 93.12 82 SER A C 1
ATOM 651 O O . SER A 1 82 ? 4.654 11.774 -17.995 1.00 93.12 82 SER A O 1
ATOM 653 N N . PRO A 1 83 ? 6.184 13.324 -18.596 1.00 91.25 83 PRO A N 1
ATOM 654 C CA . PRO A 1 83 ? 7.157 12.362 -19.129 1.00 91.25 83 PRO A CA 1
ATOM 655 C C . PRO A 1 83 ? 7.654 11.338 -18.096 1.00 91.25 83 PRO A C 1
ATOM 657 O O . PRO A 1 83 ? 8.093 10.256 -18.463 1.00 91.25 83 PRO A O 1
ATOM 660 N N . ASN A 1 84 ? 7.540 11.659 -16.804 1.00 90.06 84 ASN A N 1
ATOM 661 C CA . ASN A 1 84 ? 7.958 10.810 -15.688 1.00 90.06 84 ASN A CA 1
ATOM 662 C C . ASN A 1 84 ? 6.789 10.006 -15.095 1.00 90.06 84 ASN A C 1
ATOM 664 O O . ASN A 1 84 ? 6.832 9.621 -13.925 1.00 90.06 84 ASN A O 1
ATOM 668 N N . SER A 1 85 ? 5.703 9.805 -15.849 1.00 93.75 85 SER A N 1
ATOM 669 C CA . SER A 1 85 ? 4.546 9.075 -15.338 1.00 93.75 85 SER A CA 1
ATOM 670 C C . SER A 1 85 ? 4.897 7.614 -15.058 1.00 93.75 85 SER A C 1
ATOM 672 O O . SER A 1 85 ? 5.411 6.906 -15.921 1.00 93.75 85 SER A O 1
ATOM 674 N N . VAL A 1 86 ? 4.564 7.145 -13.855 1.00 94.69 86 VAL A N 1
ATOM 675 C CA . VAL A 1 86 ? 4.795 5.758 -13.437 1.00 94.69 86 VAL A CA 1
ATOM 676 C C . VAL A 1 86 ? 3.457 5.101 -13.143 1.00 94.69 86 VAL A C 1
ATOM 678 O O . VAL A 1 86 ? 2.699 5.571 -12.293 1.00 94.69 86 VAL A O 1
ATOM 681 N N . THR A 1 87 ? 3.171 3.996 -13.830 1.00 97.31 87 THR A N 1
ATOM 682 C CA . THR A 1 87 ? 2.022 3.142 -13.516 1.00 97.31 87 THR A CA 1
ATOM 683 C C . THR A 1 87 ? 2.477 1.977 -12.649 1.00 97.31 87 THR A C 1
ATOM 685 O O . THR A 1 87 ? 3.436 1.286 -12.981 1.00 97.31 87 THR A O 1
ATOM 688 N N . MET A 1 88 ? 1.758 1.744 -11.555 1.00 98.06 88 MET A N 1
ATOM 689 C CA . MET A 1 88 ? 1.947 0.583 -10.692 1.00 98.06 88 MET A CA 1
ATOM 690 C C . MET A 1 88 ? 0.649 -0.213 -10.631 1.00 98.06 88 MET A C 1
ATOM 692 O O . MET A 1 88 ? -0.436 0.367 -10.516 1.00 98.06 88 MET A O 1
ATOM 696 N N . LYS A 1 89 ? 0.747 -1.541 -10.673 1.00 98.69 89 LYS A N 1
ATOM 697 C CA . LYS A 1 89 ? -0.399 -2.432 -10.478 1.00 98.69 89 LYS A CA 1
ATOM 698 C C . LYS A 1 89 ? -0.138 -3.416 -9.355 1.00 98.69 89 LYS A C 1
ATOM 700 O O . LYS A 1 89 ? 0.982 -3.895 -9.174 1.00 98.69 89 LYS A O 1
ATOM 705 N N . PHE A 1 90 ? -1.199 -3.725 -8.624 1.00 98.81 90 PHE A N 1
ATOM 706 C CA . PHE A 1 90 ? -1.189 -4.718 -7.562 1.00 98.81 90 PHE A CA 1
ATOM 707 C C . PHE A 1 9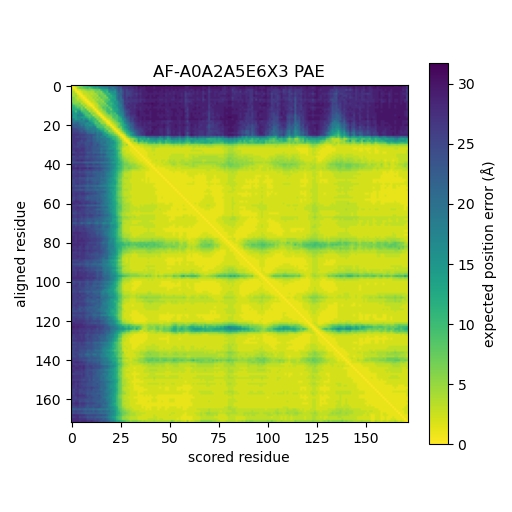0 ? -2.411 -5.625 -7.660 1.00 98.81 90 PHE A C 1
ATOM 709 O O . PHE A 1 90 ? -3.435 -5.262 -8.243 1.00 98.81 90 PHE A O 1
ATOM 716 N N . VAL A 1 91 ? -2.310 -6.780 -7.013 1.00 98.75 91 VAL A N 1
ATOM 717 C CA . VAL A 1 91 ? -3.439 -7.641 -6.669 1.00 98.75 91 VAL A CA 1
ATOM 718 C C . VAL A 1 91 ? -3.605 -7.672 -5.152 1.00 98.75 91 VAL A C 1
ATOM 720 O O . VAL A 1 91 ? -2.620 -7.686 -4.414 1.00 98.75 91 VAL A O 1
ATOM 723 N N . ILE A 1 92 ? -4.849 -7.673 -4.675 1.00 98.62 92 ILE A N 1
ATOM 724 C CA . ILE A 1 92 ? -5.170 -7.800 -3.251 1.00 98.62 92 ILE A CA 1
ATOM 725 C C . ILE A 1 92 ? -5.183 -9.284 -2.880 1.00 98.62 92 ILE A C 1
ATOM 727 O O . ILE A 1 92 ? -6.103 -10.021 -3.236 1.00 98.62 92 ILE A O 1
ATOM 731 N N . ASN A 1 93 ? -4.172 -9.737 -2.144 1.00 98.38 93 ASN A N 1
ATOM 732 C CA . ASN A 1 93 ? -4.075 -11.123 -1.684 1.00 98.38 93 ASN A CA 1
ATOM 733 C C . ASN A 1 93 ? -4.865 -11.364 -0.398 1.00 98.38 93 ASN A C 1
ATOM 735 O O . ASN A 1 93 ? -5.339 -12.475 -0.178 1.00 98.38 93 ASN A O 1
ATOM 739 N N . LYS A 1 94 ? -5.008 -10.334 0.442 1.00 98.12 94 LYS A N 1
ATOM 740 C CA . LYS A 1 94 ? -5.726 -10.411 1.717 1.00 98.12 94 LYS A CA 1
ATOM 741 C C . LYS A 1 94 ? -6.407 -9.084 2.036 1.00 98.12 94 LYS A C 1
ATOM 743 O O . LYS A 1 94 ? -5.819 -8.027 1.807 1.00 98.12 94 LYS A O 1
ATOM 748 N N . LEU A 1 95 ? -7.627 -9.156 2.562 1.00 96.69 95 LEU A N 1
ATOM 749 C CA . LEU A 1 95 ? -8.465 -7.999 2.872 1.00 96.69 95 LEU A CA 1
ATOM 750 C C . LEU A 1 95 ? -9.304 -8.270 4.129 1.00 96.69 95 LEU A C 1
ATOM 752 O O . LEU A 1 95 ? -10.532 -8.276 4.088 1.00 96.69 95 LEU A O 1
ATOM 756 N N . ASP A 1 96 ? -8.633 -8.537 5.248 1.00 95.00 96 ASP A N 1
ATOM 757 C CA . ASP A 1 96 ? -9.316 -8.814 6.508 1.00 95.00 96 ASP A CA 1
ATOM 758 C C . ASP A 1 96 ? -9.624 -7.495 7.210 1.00 95.00 96 ASP A C 1
ATOM 760 O O . ASP A 1 96 ? -8.713 -6.772 7.638 1.00 95.00 96 ASP A O 1
ATOM 764 N N . LYS A 1 97 ? -10.917 -7.193 7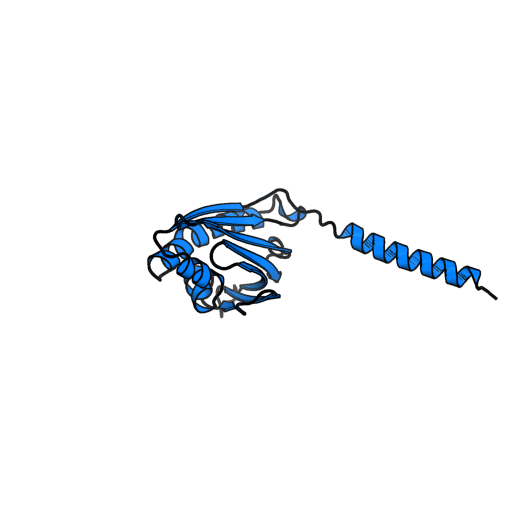.361 1.00 90.88 97 LYS A N 1
ATOM 765 C CA . LYS A 1 97 ? -11.360 -5.988 8.060 1.00 90.88 97 LYS A CA 1
ATOM 766 C C . LYS A 1 97 ? -10.724 -5.918 9.451 1.00 90.88 97 LYS A C 1
ATOM 768 O O . LYS A 1 97 ? -10.781 -6.878 10.218 1.00 90.88 97 LYS A O 1
ATOM 773 N N . ASN A 1 98 ? -10.102 -4.776 9.739 1.00 82.50 98 ASN A N 1
ATOM 774 C CA . ASN A 1 98 ? -9.474 -4.440 11.019 1.00 82.50 98 ASN A CA 1
ATOM 775 C C . ASN A 1 98 ? -8.377 -5.415 11.490 1.00 82.50 98 ASN A C 1
ATOM 777 O O . ASN A 1 98 ? -8.068 -5.475 12.678 1.00 82.50 98 ASN A O 1
ATOM 781 N N . LYS A 1 99 ? -7.785 -6.192 10.571 1.00 93.06 99 LYS A N 1
ATOM 782 C CA . LYS A 1 99 ? -6.702 -7.134 10.884 1.00 93.06 99 LYS A CA 1
ATOM 783 C C . LYS A 1 99 ? -5.530 -6.966 9.935 1.00 93.06 99 LYS A C 1
ATOM 785 O O . LYS A 1 99 ? -4.597 -6.251 10.257 1.00 93.06 99 LYS A O 1
ATOM 790 N N . THR A 1 100 ? -5.575 -7.595 8.766 1.00 96.44 100 THR A N 1
ATOM 791 C CA . THR A 1 100 ? -4.427 -7.641 7.861 1.00 96.44 100 THR A CA 1
ATOM 792 C C . THR A 1 100 ? -4.864 -7.392 6.432 1.00 96.44 100 THR A C 1
ATOM 794 O O . THR A 1 100 ? -5.793 -8.028 5.928 1.00 96.44 100 THR A O 1
ATOM 797 N N . ILE A 1 101 ? -4.133 -6.516 5.753 1.00 98.19 101 ILE A N 1
ATOM 798 C CA . ILE A 1 101 ? -4.308 -6.221 4.334 1.00 98.19 101 ILE A CA 1
ATOM 799 C C . ILE A 1 101 ? -2.989 -6.512 3.628 1.00 98.19 101 ILE A C 1
ATOM 801 O O . ILE A 1 101 ? -1.929 -6.115 4.110 1.00 98.19 101 ILE A O 1
ATOM 805 N N . VAL A 1 102 ? -3.053 -7.222 2.499 1.00 98.62 102 VAL A N 1
ATOM 806 C CA . VAL A 1 102 ? -1.867 -7.622 1.732 1.00 98.62 102 VAL A CA 1
ATOM 807 C C . VAL A 1 102 ? -2.071 -7.331 0.258 1.00 98.62 102 VAL A C 1
ATOM 809 O O . VAL A 1 102 ? -3.032 -7.822 -0.340 1.00 98.62 102 VAL A O 1
ATOM 812 N N . TRP A 1 103 ? -1.147 -6.575 -0.330 1.00 98.75 103 TRP A N 1
ATOM 813 C CA . TRP A 1 103 ? -1.072 -6.351 -1.771 1.00 98.75 103 TRP A CA 1
ATOM 814 C C . TRP A 1 103 ? 0.227 -6.933 -2.317 1.00 98.75 103 TRP A C 1
ATOM 816 O O . TRP A 1 103 ? 1.296 -6.693 -1.757 1.00 98.75 103 TRP A O 1
ATOM 826 N N . THR A 1 104 ? 0.163 -7.630 -3.445 1.00 98.69 104 THR A N 1
ATOM 827 C CA . THR A 1 104 ? 1.352 -8.030 -4.206 1.00 98.69 104 THR A CA 1
ATOM 828 C C . THR A 1 104 ? 1.447 -7.185 -5.462 1.00 98.69 104 THR A C 1
ATOM 830 O O . THR A 1 104 ? 0.472 -7.062 -6.204 1.00 98.69 104 THR A O 1
ATOM 833 N N . CYS A 1 105 ? 2.614 -6.591 -5.704 1.00 98.50 105 CYS A N 1
ATOM 834 C CA . CYS A 1 105 ? 2.837 -5.819 -6.918 1.00 98.50 105 CYS A CA 1
ATOM 835 C C . CYS A 1 105 ? 2.955 -6.760 -8.119 1.00 98.50 105 CYS A C 1
ATOM 837 O O . CYS A 1 105 ? 3.687 -7.750 -8.082 1.00 98.50 105 CYS A O 1
ATOM 839 N N . THR A 1 106 ? 2.217 -6.452 -9.180 1.00 98.31 106 THR A N 1
ATOM 840 C CA . THR A 1 106 ? 2.169 -7.245 -10.412 1.00 98.31 106 THR A CA 1
ATOM 841 C C . THR A 1 106 ? 2.826 -6.537 -11.590 1.00 98.31 106 THR A C 1
ATOM 843 O O . THR A 1 106 ? 3.182 -7.200 -12.553 1.00 98.31 106 THR A O 1
ATOM 846 N N . GLU A 1 107 ? 2.953 -5.208 -11.543 1.00 97.75 107 GLU A N 1
ATOM 847 C CA . GLU A 1 107 ? 3.536 -4.404 -12.623 1.00 97.75 107 GLU A CA 1
ATOM 848 C C . GLU A 1 107 ? 4.088 -3.089 -12.066 1.00 97.75 107 GLU A C 1
ATOM 850 O O . GLU A 1 107 ? 3.402 -2.409 -11.294 1.00 97.75 107 GLU A O 1
ATOM 855 N N . ASN A 1 108 ? 5.308 -2.733 -12.465 1.00 96.19 108 ASN A N 1
ATOM 856 C CA . ASN A 1 108 ? 5.957 -1.456 -12.182 1.00 96.19 108 ASN A CA 1
ATOM 857 C C . ASN A 1 108 ? 7.108 -1.251 -13.183 1.00 96.19 108 ASN A C 1
ATOM 859 O O . ASN A 1 108 ? 7.721 -2.230 -13.591 1.00 96.19 108 ASN A O 1
ATOM 863 N N . GLY A 1 109 ? 7.421 -0.004 -13.547 1.00 91.62 109 GLY A N 1
ATOM 864 C CA . GLY A 1 109 ? 8.631 0.310 -14.319 1.00 91.62 109 GLY A CA 1
ATOM 865 C C . GLY A 1 109 ? 9.931 0.073 -13.538 1.00 91.62 109 GLY A C 1
ATOM 866 O O . GLY A 1 109 ? 10.968 -0.193 -14.135 1.00 91.62 109 GLY A O 1
ATOM 867 N N . ASP A 1 110 ? 9.880 0.130 -12.204 1.00 93.88 110 ASP A N 1
ATOM 868 C CA . ASP A 1 110 ? 10.949 -0.368 -11.339 1.00 93.88 110 ASP A CA 1
ATOM 869 C C . ASP A 1 110 ? 10.691 -1.840 -10.981 1.00 93.88 110 ASP A C 1
ATOM 871 O O . ASP A 1 110 ? 9.902 -2.160 -10.084 1.00 93.88 110 ASP A O 1
ATOM 875 N N . GLU A 1 111 ? 11.391 -2.732 -11.680 1.00 94.31 111 GLU A N 1
ATOM 876 C CA . GLU A 1 111 ? 11.310 -4.190 -11.532 1.00 94.31 111 GLU A CA 1
ATOM 877 C C . GLU A 1 111 ? 11.582 -4.690 -10.101 1.00 94.31 111 GLU A C 1
ATOM 879 O O . GLU A 1 111 ? 11.153 -5.789 -9.747 1.00 94.31 111 GLU A O 1
ATOM 884 N N . ALA A 1 112 ? 12.224 -3.893 -9.233 1.00 94.75 112 ALA A N 1
ATOM 885 C CA . ALA A 1 112 ? 12.404 -4.260 -7.827 1.00 94.75 112 ALA A CA 1
ATOM 886 C C . ALA A 1 112 ? 11.076 -4.400 -7.065 1.00 94.75 112 ALA A C 1
ATOM 888 O O . ALA A 1 112 ? 11.019 -5.097 -6.049 1.00 94.75 112 ALA A O 1
ATOM 889 N N . TRP A 1 113 ? 10.001 -3.773 -7.549 1.00 97.06 113 TRP A N 1
ATOM 890 C CA . TRP A 1 113 ? 8.663 -3.940 -6.991 1.00 97.06 113 TRP A CA 1
ATOM 891 C C . TRP A 1 113 ? 7.973 -5.218 -7.454 1.00 97.06 113 TRP A C 1
ATOM 893 O O . TRP A 1 113 ? 7.154 -5.757 -6.719 1.00 97.06 113 TRP A O 1
ATOM 903 N N . VAL A 1 114 ? 8.235 -5.708 -8.663 1.00 97.06 114 VAL A N 1
ATOM 904 C CA . VAL A 1 114 ? 7.416 -6.777 -9.245 1.00 97.06 114 VAL A CA 1
ATOM 905 C C . VAL A 1 114 ? 7.556 -8.060 -8.416 1.00 97.06 114 VAL A C 1
ATOM 907 O O . VAL A 1 114 ? 8.647 -8.571 -8.169 1.00 97.06 114 VAL A O 1
ATOM 910 N N . GLY A 1 115 ? 6.426 -8.581 -7.931 1.00 96.50 115 GLY A N 1
ATOM 911 C CA . GLY A 1 115 ? 6.377 -9.747 -7.047 1.00 96.50 115 GLY A CA 1
ATOM 912 C C . GLY A 1 115 ? 6.745 -9.477 -5.581 1.00 96.50 115 GLY A C 1
ATOM 913 O O . GLY A 1 115 ? 6.766 -10.431 -4.793 1.00 96.50 115 GLY A O 1
ATOM 914 N N . SER A 1 116 ? 7.016 -8.224 -5.198 1.00 97.56 116 SER A N 1
ATOM 915 C CA . SER A 1 116 ? 7.124 -7.804 -3.800 1.00 97.56 116 SER A CA 1
ATOM 916 C C . SER A 1 116 ? 5.739 -7.683 -3.155 1.00 97.56 116 SER A C 1
ATOM 918 O O . SER A 1 116 ? 4.696 -7.733 -3.815 1.00 97.56 116 SER A O 1
ATOM 920 N N . THR A 1 117 ? 5.705 -7.588 -1.829 1.00 98.38 117 THR A N 1
ATOM 921 C CA . THR A 1 117 ? 4.464 -7.604 -1.051 1.00 98.38 117 THR A CA 1
ATOM 922 C C . THR A 1 117 ? 4.420 -6.461 -0.054 1.00 98.38 117 THR A C 1
ATOM 924 O O . THR A 1 117 ? 5.354 -6.283 0.725 1.00 98.38 117 THR A O 1
ATOM 927 N N . LEU A 1 118 ? 3.308 -5.731 -0.047 1.00 98.69 118 LEU A N 1
ATOM 928 C CA . LEU A 1 118 ? 2.955 -4.740 0.960 1.00 98.69 118 LEU A CA 1
ATOM 929 C C . LEU A 1 118 ? 1.973 -5.365 1.941 1.00 98.69 118 LEU A C 1
ATOM 931 O O . LEU A 1 118 ? 0.945 -5.897 1.532 1.00 98.69 118 LEU A O 1
ATOM 935 N N . THR A 1 119 ? 2.301 -5.325 3.225 1.00 98.69 119 THR A N 1
ATOM 936 C CA . THR A 1 119 ? 1.470 -5.850 4.309 1.00 98.69 119 THR A CA 1
ATOM 937 C C . THR A 1 119 ? 1.219 -4.752 5.324 1.00 98.69 119 THR A C 1
ATOM 939 O O . THR A 1 119 ? 2.152 -4.068 5.744 1.00 98.69 119 THR A O 1
ATOM 942 N N . TRP A 1 120 ? -0.037 -4.613 5.730 1.00 98.25 120 TRP A N 1
ATOM 943 C CA . TRP A 1 120 ? -0.444 -3.789 6.858 1.00 98.25 120 TRP A CA 1
ATOM 944 C C . TRP A 1 120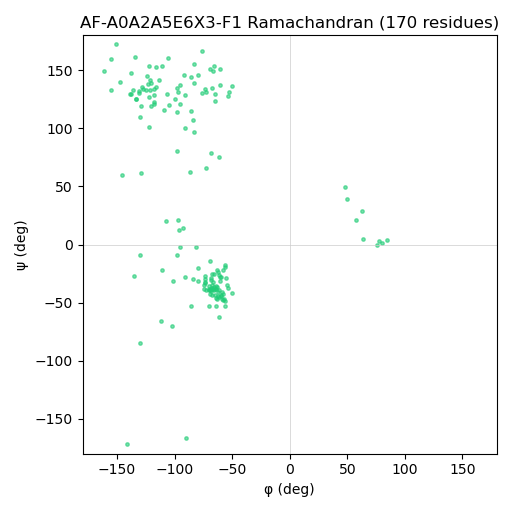 ? -1.136 -4.677 7.878 1.00 98.25 120 TRP A C 1
ATOM 946 O O . TRP A 1 120 ? -2.171 -5.264 7.564 1.00 98.25 120 TRP A O 1
ATOM 956 N N . ASP A 1 121 ? -0.580 -4.742 9.083 1.00 96.75 121 ASP A N 1
ATOM 957 C CA . ASP A 1 121 ? -1.200 -5.379 10.241 1.00 96.75 121 ASP A CA 1
ATOM 958 C C . ASP A 1 121 ? -1.725 -4.302 11.192 1.00 96.75 121 ASP A C 1
ATOM 960 O O . ASP A 1 121 ? -0.980 -3.448 11.677 1.00 96.75 121 ASP A O 1
ATOM 964 N N . LEU A 1 122 ? -3.030 -4.334 11.432 1.00 92.38 122 LEU A N 1
ATOM 965 C CA . LEU A 1 122 ? -3.780 -3.413 12.265 1.00 92.38 122 LEU A CA 1
ATOM 966 C C . LEU A 1 122 ? -3.976 -4.046 13.642 1.00 92.38 122 LEU A C 1
ATOM 968 O O . LEU A 1 122 ? -4.346 -5.213 13.774 1.00 92.38 122 LEU A O 1
ATOM 972 N N . SER A 1 123 ? -3.749 -3.252 14.682 1.00 85.62 123 SER A N 1
ATOM 973 C CA . SER A 1 123 ? -4.029 -3.631 16.062 1.00 85.62 123 SER A CA 1
ATOM 974 C C . SER A 1 123 ? -5.193 -2.823 16.633 1.00 85.62 123 SER A C 1
ATOM 976 O O . SER A 1 123 ? -5.381 -1.654 16.294 1.00 85.62 123 SER A O 1
ATOM 978 N N . LYS A 1 124 ? -5.888 -3.409 17.617 1.00 74.44 124 LYS A N 1
ATOM 979 C CA . LYS A 1 124 ? -6.999 -2.769 18.347 1.00 74.44 124 LYS A CA 1
ATOM 980 C C . LYS A 1 124 ? -6.662 -1.440 19.021 1.00 74.44 124 LYS A C 1
ATOM 982 O O . LYS A 1 124 ? -7.556 -0.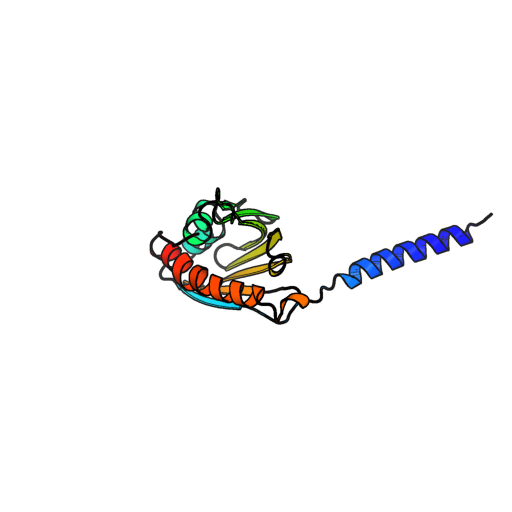688 19.386 1.00 74.44 124 LYS A O 1
ATOM 987 N N . LYS A 1 125 ? -5.375 -1.152 19.216 1.00 76.81 125 LYS A N 1
ATOM 988 C CA . LYS A 1 125 ? -4.888 0.058 19.892 1.00 76.81 125 LYS A CA 1
ATOM 989 C C . LYS A 1 125 ? -4.505 1.176 18.915 1.00 76.81 125 LYS A C 1
ATOM 991 O O . LYS A 1 125 ? -3.824 2.105 19.334 1.00 76.81 125 LYS A O 1
ATOM 996 N N . GLY A 1 126 ? -4.864 1.062 17.633 1.00 80.44 126 GLY A N 1
ATOM 997 C CA . GLY A 1 126 ? -4.540 2.061 16.608 1.00 80.44 126 GLY A CA 1
ATOM 998 C C . GLY A 1 126 ? -3.114 1.974 16.053 1.00 80.44 126 GLY A C 1
ATOM 999 O O . GLY A 1 126 ? -2.762 2.758 15.173 1.00 80.44 126 GLY A O 1
ATOM 1000 N N . SER A 1 127 ? -2.295 1.014 16.510 1.00 90.69 127 SER A N 1
ATOM 1001 C CA . SER A 1 127 ? -0.988 0.754 15.893 1.00 90.69 127 SER A CA 1
ATOM 1002 C C . SER A 1 127 ? -1.175 -0.011 14.584 1.00 90.69 127 SER A C 1
ATOM 1004 O O . SER A 1 127 ? -1.881 -1.027 14.549 1.00 90.69 127 SER A O 1
ATOM 1006 N N . VAL A 1 128 ? -0.531 0.489 13.529 1.00 96.19 128 VAL A N 1
ATOM 1007 C CA . VAL A 1 128 ? -0.446 -0.132 12.208 1.00 96.19 128 VAL A CA 1
ATOM 1008 C C . VAL A 1 128 ? 1.011 -0.440 11.903 1.00 96.19 128 VAL A C 1
ATOM 1010 O O . VAL A 1 128 ? 1.850 0.463 11.830 1.00 96.19 128 VAL A O 1
ATOM 1013 N N . LYS A 1 129 ? 1.300 -1.720 11.676 1.00 97.31 129 LYS A N 1
ATOM 1014 C CA . LYS A 1 129 ? 2.615 -2.205 11.256 1.00 97.31 129 LYS A CA 1
ATOM 1015 C C . LYS A 1 129 ? 2.614 -2.392 9.750 1.00 97.31 129 LYS A C 1
ATOM 1017 O O . LYS A 1 129 ? 1.903 -3.239 9.220 1.00 97.31 129 LYS A O 1
ATOM 1022 N N . PHE A 1 130 ? 3.413 -1.586 9.069 1.00 98.50 130 PHE A N 1
ATOM 1023 C CA . PHE A 1 130 ? 3.653 -1.686 7.642 1.00 98.50 130 PHE A CA 1
ATOM 1024 C C . PHE A 1 130 ? 4.914 -2.502 7.366 1.00 98.50 130 PHE A C 1
ATOM 1026 O O . PHE A 1 130 ? 5.960 -2.287 7.988 1.00 98.50 130 PHE A O 1
ATOM 1033 N N . LYS A 1 131 ? 4.831 -3.387 6.374 1.00 98.38 131 LYS A N 1
ATOM 1034 C CA . LYS A 1 131 ? 5.957 -4.163 5.872 1.00 98.38 131 LYS A CA 1
ATOM 1035 C C . LYS A 1 131 ? 5.948 -4.232 4.349 1.00 98.38 131 LYS A C 1
ATOM 1037 O O . LYS A 1 131 ? 4.955 -4.643 3.759 1.00 98.38 131 LYS A O 1
ATOM 1042 N N . HIS A 1 132 ? 7.079 -3.911 3.730 1.00 98.25 132 HIS A N 1
ATOM 1043 C CA . HIS A 1 132 ? 7.366 -4.213 2.330 1.00 98.25 132 HIS A CA 1
ATOM 1044 C C . HIS A 1 132 ? 8.437 -5.306 2.276 1.00 98.25 132 HIS A C 1
ATOM 1046 O O . HIS A 1 132 ? 9.549 -5.102 2.766 1.00 98.25 132 HIS A O 1
ATOM 1052 N N . SER A 1 133 ? 8.091 -6.474 1.741 1.00 97.56 133 SER A N 1
ATOM 1053 C CA . SER A 1 133 ? 8.947 -7.667 1.737 1.00 97.56 133 SER A CA 1
ATOM 1054 C C . SER A 1 133 ? 8.840 -8.439 0.420 1.00 97.56 133 SER A C 1
ATOM 1056 O O . SER A 1 133 ? 8.192 -7.994 -0.528 1.00 97.56 133 SER A O 1
ATOM 1058 N N . ASN A 1 134 ? 9.448 -9.628 0.369 1.00 96.25 134 ASN A N 1
ATOM 1059 C CA . ASN A 1 134 ? 9.416 -10.536 -0.782 1.00 96.25 134 ASN A CA 1
ATOM 1060 C C . ASN A 1 134 ? 10.057 -9.952 -2.051 1.00 96.25 134 ASN A C 1
ATOM 1062 O O . ASN A 1 134 ? 9.680 -10.337 -3.161 1.00 96.25 134 ASN A O 1
ATOM 1066 N N . PHE A 1 135 ? 11.034 -9.059 -1.893 1.00 96.19 135 PHE A N 1
ATOM 1067 C CA . PHE A 1 135 ? 11.867 -8.592 -2.998 1.00 96.19 135 PHE A CA 1
ATOM 1068 C C . PHE A 1 135 ? 12.624 -9.758 -3.637 1.00 96.19 135 PHE A C 1
ATOM 1070 O O . PHE A 1 135 ? 12.953 -10.745 -2.972 1.00 96.19 135 PHE A O 1
ATOM 1077 N N . ASP A 1 136 ? 12.922 -9.646 -4.926 1.00 94.00 136 ASP A N 1
ATOM 1078 C CA . ASP A 1 136 ? 13.879 -10.542 -5.573 1.00 94.00 136 ASP A CA 1
ATOM 1079 C C . ASP A 1 136 ? 15.290 -10.270 -5.022 1.00 94.00 136 ASP A C 1
ATOM 1081 O O . ASP A 1 136 ? 15.708 -9.116 -4.889 1.00 94.00 136 ASP A O 1
ATOM 1085 N N . LYS A 1 137 ? 16.032 -11.332 -4.694 1.00 93.00 137 LYS A N 1
ATOM 1086 C CA . LYS A 1 137 ? 17.391 -11.265 -4.143 1.00 93.00 137 LYS A CA 1
ATOM 1087 C C . LYS A 1 137 ? 18.347 -10.471 -5.031 1.00 93.00 137 LYS A C 1
ATOM 1089 O O . LYS A 1 137 ? 19.258 -9.834 -4.508 1.00 93.00 137 LYS A O 1
ATOM 1094 N N . LYS A 1 138 ? 18.129 -10.434 -6.352 1.00 93.69 138 LYS A N 1
ATOM 1095 C CA . LYS A 1 138 ? 18.973 -9.646 -7.268 1.00 93.69 138 LYS A CA 1
ATOM 1096 C C . LYS A 1 138 ? 18.938 -8.138 -6.984 1.00 93.69 138 LYS A C 1
ATOM 1098 O O . LYS A 1 138 ? 19.900 -7.445 -7.298 1.00 93.69 138 LYS A O 1
ATOM 1103 N N . TYR A 1 139 ? 17.875 -7.633 -6.353 1.00 93.69 139 TYR A N 1
ATOM 1104 C CA . TYR A 1 139 ? 17.741 -6.216 -6.004 1.00 93.69 139 TYR A CA 1
ATOM 1105 C C . TYR A 1 139 ? 18.178 -5.886 -4.576 1.00 93.69 139 TYR A C 1
ATOM 1107 O O . TYR A 1 139 ? 18.183 -4.713 -4.219 1.00 93.69 139 TYR A O 1
ATOM 1115 N N . GLU A 1 140 ? 18.581 -6.869 -3.768 1.00 89.25 140 GLU A N 1
ATOM 1116 C CA . GLU A 1 140 ? 18.851 -6.712 -2.331 1.00 89.25 140 GLU A CA 1
ATOM 1117 C C . GLU A 1 140 ? 19.785 -5.533 -2.000 1.00 89.25 140 GLU A C 1
ATOM 1119 O O . GLU A 1 140 ? 19.529 -4.767 -1.075 1.00 89.25 140 GLU A O 1
ATOM 1124 N N . LYS A 1 141 ? 20.839 -5.334 -2.795 1.00 89.06 141 LYS A N 1
ATOM 1125 C CA . LYS A 1 141 ? 21.824 -4.254 -2.603 1.00 89.06 141 LYS A CA 1
ATOM 1126 C C . LYS A 1 141 ? 21.708 -3.139 -3.648 1.00 89.06 141 LYS A C 1
ATOM 1128 O O . LYS A 1 141 ? 22.665 -2.411 -3.887 1.00 89.06 141 LYS A O 1
ATOM 1133 N N . SER A 1 142 ? 20.558 -3.032 -4.311 1.00 91.81 142 SER A N 1
ATOM 1134 C CA . SER A 1 142 ? 20.331 -2.044 -5.370 1.00 91.81 142 SER A CA 1
ATOM 1135 C C . SER A 1 142 ? 19.938 -0.675 -4.813 1.00 91.81 142 SER A C 1
ATOM 1137 O O . SER A 1 142 ? 19.322 -0.560 -3.749 1.00 91.81 142 SER A O 1
ATOM 1139 N N . LYS A 1 143 ? 20.207 0.377 -5.595 1.00 93.38 143 LYS A N 1
ATOM 1140 C CA . LYS A 1 143 ? 19.719 1.731 -5.302 1.00 93.38 143 LYS A CA 1
ATOM 1141 C C . LYS A 1 143 ? 18.186 1.800 -5.278 1.00 93.38 143 LYS A C 1
ATOM 1143 O O . LYS A 1 143 ? 17.623 2.600 -4.534 1.00 93.38 143 LYS A O 1
ATOM 1148 N N . ASN A 1 144 ? 17.507 0.928 -6.028 1.00 93.00 144 ASN A N 1
ATOM 1149 C CA . ASN A 1 144 ? 16.048 0.816 -6.050 1.00 93.00 144 ASN A CA 1
ATOM 1150 C C . ASN A 1 144 ? 15.480 0.538 -4.652 1.00 93.00 144 ASN A C 1
ATOM 1152 O O . ASN A 1 144 ? 14.585 1.251 -4.206 1.00 93.00 144 ASN A O 1
ATOM 1156 N N . ILE A 1 145 ? 16.051 -0.414 -3.905 1.00 94.88 145 ILE A N 1
ATOM 1157 C CA . ILE A 1 145 ? 15.613 -0.712 -2.529 1.00 94.88 145 ILE A CA 1
ATOM 1158 C C . ILE A 1 145 ? 15.792 0.495 -1.602 1.00 94.88 145 ILE A C 1
ATOM 1160 O O . ILE A 1 145 ? 14.919 0.777 -0.777 1.00 94.88 145 ILE A O 1
ATOM 1164 N N . GLU A 1 146 ? 16.885 1.247 -1.744 1.00 93.69 146 GLU A N 1
ATOM 1165 C CA . GLU A 1 146 ? 17.110 2.462 -0.955 1.00 93.69 146 GLU A CA 1
ATOM 1166 C C . GLU A 1 146 ? 16.073 3.551 -1.276 1.00 93.69 146 GLU A C 1
ATOM 1168 O O . GLU A 1 146 ? 15.504 4.161 -0.366 1.00 93.69 146 GLU A O 1
ATOM 1173 N N . ASN A 1 147 ? 15.766 3.749 -2.561 1.00 93.94 147 ASN A N 1
ATOM 1174 C CA . ASN A 1 147 ? 14.738 4.687 -3.010 1.00 93.94 147 ASN A CA 1
ATOM 1175 C C . ASN A 1 147 ? 13.355 4.291 -2.475 1.00 93.94 147 ASN A C 1
ATOM 1177 O O . ASN A 1 147 ? 12.640 5.133 -1.930 1.00 93.94 147 ASN A O 1
ATOM 1181 N N . ILE A 1 148 ? 13.009 3.001 -2.541 1.00 96.06 148 ILE A N 1
ATOM 1182 C CA . ILE A 1 148 ? 11.772 2.449 -1.975 1.00 96.06 148 ILE A CA 1
ATOM 1183 C C . ILE A 1 148 ? 11.711 2.719 -0.466 1.00 96.06 148 ILE A C 1
ATOM 1185 O O . ILE A 1 148 ? 10.695 3.197 0.041 1.00 96.06 148 ILE A O 1
ATOM 1189 N N . LYS A 1 149 ? 12.804 2.467 0.265 1.00 95.19 149 LYS A N 1
ATOM 1190 C CA . LYS A 1 149 ? 12.896 2.721 1.711 1.00 95.19 149 LYS A CA 1
ATOM 1191 C C . LYS A 1 149 ? 12.671 4.193 2.048 1.00 95.19 149 LYS A C 1
ATOM 1193 O O . LYS A 1 149 ? 11.952 4.500 2.996 1.00 95.19 149 LYS A O 1
ATOM 1198 N N . ASN A 1 150 ? 13.262 5.106 1.283 1.00 95.00 150 ASN A N 1
ATOM 1199 C CA . ASN A 1 150 ? 13.083 6.540 1.497 1.00 95.00 150 ASN A CA 1
ATOM 1200 C C . ASN A 1 150 ? 11.663 7.005 1.146 1.00 95.00 150 ASN A C 1
ATOM 1202 O O . ASN A 1 150 ? 11.086 7.781 1.906 1.00 95.00 150 ASN A O 1
ATOM 1206 N N . GLY A 1 151 ? 11.062 6.476 0.076 1.00 96.00 151 GLY A N 1
ATOM 1207 C CA . GLY A 1 151 ? 9.668 6.754 -0.279 1.00 96.00 151 GLY A CA 1
ATOM 1208 C C . GLY A 1 151 ? 8.694 6.374 0.839 1.00 96.00 151 GLY A C 1
ATOM 1209 O O . GLY A 1 151 ? 7.815 7.162 1.196 1.00 96.00 151 GLY A O 1
ATOM 1210 N N . TRP A 1 152 ? 8.890 5.215 1.476 1.00 97.81 152 TRP A N 1
ATOM 1211 C CA . TRP A 1 152 ? 8.011 4.774 2.564 1.00 97.81 152 TRP A CA 1
ATOM 1212 C C . TRP A 1 152 ? 8.068 5.643 3.821 1.00 97.81 152 TRP A C 1
ATOM 1214 O O . TRP A 1 152 ? 7.054 5.742 4.517 1.00 97.81 152 TRP A O 1
ATOM 1224 N N . LYS A 1 153 ? 9.175 6.360 4.070 1.00 95.94 153 LYS A N 1
ATOM 1225 C CA . LYS A 1 153 ? 9.224 7.370 5.142 1.00 95.94 153 LYS A CA 1
ATOM 1226 C C . LYS A 1 153 ? 8.182 8.465 4.914 1.00 95.94 153 LYS A C 1
ATOM 1228 O O . LYS A 1 153 ? 7.472 8.825 5.844 1.00 95.94 153 LYS A O 1
ATOM 1233 N N . HIS A 1 154 ? 8.044 8.969 3.687 1.00 96.88 154 HIS A N 1
ATOM 1234 C CA . HIS A 1 154 ? 7.010 9.958 3.363 1.00 96.88 154 HIS A CA 1
ATOM 1235 C C . HIS A 1 154 ? 5.615 9.331 3.391 1.00 96.88 154 HIS A C 1
ATOM 1237 O O . HIS A 1 154 ? 4.715 9.817 4.079 1.00 96.88 154 HIS A O 1
ATOM 1243 N N . PHE A 1 155 ? 5.431 8.230 2.665 1.00 98.12 155 PHE A N 1
ATOM 1244 C CA . PHE A 1 155 ? 4.101 7.680 2.446 1.00 98.12 155 PHE A CA 1
ATOM 1245 C C . PHE A 1 155 ? 3.467 7.087 3.705 1.00 98.12 155 PHE A C 1
ATOM 1247 O O . PHE A 1 155 ? 2.296 7.358 3.949 1.00 98.12 155 PHE A O 1
ATOM 1254 N N . ILE A 1 156 ? 4.209 6.341 4.532 1.00 97.94 156 ILE A N 1
ATOM 1255 C CA . ILE A 1 156 ? 3.652 5.733 5.751 1.00 97.94 156 ILE A CA 1
ATOM 1256 C C . ILE A 1 156 ? 3.689 6.705 6.927 1.00 97.94 156 ILE A C 1
ATOM 1258 O O . ILE A 1 156 ? 2.658 6.938 7.558 1.00 97.94 156 ILE A O 1
ATOM 1262 N N . LEU A 1 157 ? 4.857 7.285 7.227 1.00 96.25 157 LEU A N 1
ATOM 1263 C CA . LEU A 1 157 ? 5.034 8.045 8.472 1.00 96.25 157 LEU A CA 1
ATOM 1264 C C . LEU A 1 157 ? 4.337 9.408 8.439 1.00 96.25 157 LEU A C 1
ATOM 1266 O O . LEU A 1 157 ? 3.956 9.912 9.493 1.00 96.25 157 LEU A O 1
ATOM 1270 N N . LYS A 1 158 ? 4.156 9.997 7.249 1.00 96.94 158 LYS A N 1
ATOM 1271 C CA . LYS A 1 158 ? 3.513 11.305 7.077 1.00 96.94 158 LYS A CA 1
ATOM 1272 C C . LYS A 1 158 ? 2.168 11.193 6.368 1.00 96.94 158 LYS A C 1
ATOM 1274 O O . LYS A 1 158 ? 1.137 11.481 6.966 1.00 96.94 158 LYS A O 1
ATOM 1279 N N . SER A 1 159 ? 2.160 10.784 5.100 1.00 98.44 159 SER A N 1
ATOM 1280 C CA . SER A 1 159 ? 0.966 10.883 4.252 1.00 98.44 159 SER A CA 1
ATOM 1281 C C . SER A 1 159 ? -0.195 10.011 4.746 1.00 98.44 159 SER A C 1
ATOM 1283 O O . SER A 1 159 ? -1.294 10.516 4.974 1.00 98.44 159 SER A O 1
ATOM 1285 N N . PHE A 1 160 ? 0.055 8.718 4.965 1.00 98.25 160 PHE A N 1
ATOM 1286 C CA . PHE A 1 160 ? -0.937 7.754 5.442 1.00 98.25 160 PHE A CA 1
ATOM 1287 C C . PHE A 1 160 ? -1.448 8.107 6.836 1.00 98.25 160 PHE A C 1
ATOM 1289 O O . PHE A 1 160 ? -2.659 8.145 7.053 1.00 98.25 160 PHE A O 1
ATOM 1296 N N . LYS A 1 161 ? -0.531 8.425 7.760 1.00 97.31 161 LYS A N 1
ATOM 1297 C CA . LYS A 1 161 ? -0.880 8.861 9.114 1.00 97.31 161 LYS A CA 1
ATOM 1298 C C . LYS A 1 161 ? -1.801 10.082 9.095 1.00 97.31 161 LYS A C 1
ATOM 1300 O O . LYS A 1 161 ? -2.892 10.023 9.659 1.00 97.31 161 LYS A O 1
ATOM 1305 N N . ASN A 1 162 ? -1.417 11.144 8.385 1.00 97.75 162 ASN A N 1
ATOM 1306 C CA . ASN A 1 162 ? -2.221 12.363 8.298 1.00 97.75 162 ASN A CA 1
ATOM 1307 C C . ASN A 1 162 ? -3.581 12.108 7.645 1.00 97.75 162 ASN A C 1
ATOM 1309 O O . ASN A 1 162 ? -4.592 12.621 8.122 1.00 97.75 162 ASN A O 1
ATOM 1313 N N . TYR A 1 163 ? -3.631 11.288 6.592 1.00 98.38 163 TYR A N 1
ATOM 1314 C CA . TYR A 1 163 ? -4.893 10.924 5.956 1.00 98.38 163 TYR A CA 1
ATOM 1315 C C . TYR A 1 163 ? -5.829 10.196 6.925 1.00 98.38 163 TYR A C 1
ATOM 1317 O O . TYR A 1 163 ? -7.003 10.543 7.019 1.00 98.38 163 TYR A O 1
ATOM 1325 N N . CYS A 1 164 ? -5.314 9.233 7.688 1.00 96.75 164 CYS A N 1
ATOM 1326 C CA . CYS A 1 164 ? -6.113 8.471 8.645 1.00 96.75 164 CYS A CA 1
ATOM 1327 C C . CYS A 1 164 ? -6.629 9.321 9.819 1.00 96.75 164 CYS A C 1
ATOM 1329 O O . CYS A 1 164 ? -7.710 9.046 10.341 1.00 96.75 164 CYS A O 1
ATOM 1331 N N . GLU A 1 165 ? -5.872 10.334 10.248 1.00 96.75 165 GLU A N 1
ATOM 1332 C CA . GLU A 1 165 ? -6.225 11.179 11.400 1.00 96.75 165 GLU A CA 1
ATOM 1333 C C . GLU A 1 165 ? -7.040 12.422 11.020 1.00 96.75 165 GLU A C 1
ATOM 1335 O O . GLU A 1 165 ? -7.816 12.914 11.833 1.00 96.75 165 GLU A O 1
ATOM 1340 N N . THR A 1 166 ? -6.887 12.937 9.797 1.00 97.12 166 THR A N 1
ATOM 1341 C CA . THR A 1 166 ? -7.462 14.238 9.394 1.00 97.12 166 THR A CA 1
ATOM 1342 C C . THR A 1 166 ? -8.250 14.201 8.083 1.00 97.12 166 THR A C 1
ATOM 1344 O O . THR A 1 166 ? -8.867 15.192 7.699 1.00 97.12 166 THR A O 1
ATOM 1347 N N . GLY A 1 167 ? -8.197 13.089 7.346 1.00 96.94 167 GLY A N 1
ATOM 1348 C CA . GLY A 1 167 ? -8.734 12.975 5.988 1.00 96.94 167 GLY A CA 1
ATOM 1349 C C . GLY A 1 167 ? -7.881 13.647 4.903 1.00 96.94 167 GLY A C 1
ATOM 1350 O O . GLY A 1 167 ? -8.248 13.587 3.730 1.00 96.94 167 GLY A O 1
ATOM 1351 N N . LYS A 1 168 ? -6.746 14.273 5.255 1.00 96.88 168 LYS A N 1
ATOM 1352 C CA . LYS A 1 168 ? -5.854 14.985 4.325 1.00 96.88 168 LYS A CA 1
ATOM 1353 C C . LYS A 1 168 ? -4.439 14.402 4.366 1.00 96.88 168 LYS A C 1
ATOM 1355 O O . LYS A 1 168 ? -3.665 14.686 5.275 1.00 96.88 168 LYS A O 1
ATOM 1360 N N . GLY A 1 169 ? -4.101 13.582 3.372 1.00 97.44 169 GLY A N 1
ATOM 1361 C CA . GLY A 1 169 ? -2.742 13.075 3.177 1.00 97.44 169 GLY A CA 1
ATOM 1362 C C . GLY A 1 169 ? -1.893 13.977 2.280 1.00 97.44 169 GLY A C 1
ATOM 1363 O O . GLY A 1 169 ? -2.241 15.114 1.964 1.00 97.44 169 GLY A O 1
ATOM 1364 N N . SER A 1 170 ? -0.757 13.448 1.844 1.00 97.75 170 SER A N 1
ATOM 1365 C CA . SER A 1 170 ? 0.150 14.060 0.866 1.00 97.75 170 SER A CA 1
ATOM 1366 C C . SER A 1 170 ? 0.493 13.062 -0.256 1.00 97.75 170 SER A C 1
ATOM 1368 O O . SER A 1 170 ? 1.663 12.686 -0.393 1.00 97.75 170 SER A O 1
ATOM 1370 N N . PRO A 1 171 ? -0.514 12.588 -1.021 1.00 97.00 171 PRO A N 1
ATOM 1371 C CA . PRO A 1 171 ? -0.307 11.676 -2.142 1.00 97.00 171 PRO A CA 1
ATOM 1372 C C . PRO A 1 171 ? 0.480 12.360 -3.261 1.00 97.00 171 PRO A C 1
ATOM 1374 O O . PRO A 1 171 ? 0.413 13.586 -3.418 1.00 97.00 171 PRO A O 1
ATOM 1377 N N . TRP A 1 172 ? 1.185 11.552 -4.045 1.00 93.56 172 TRP A N 1
ATOM 1378 C CA . TRP A 1 172 ? 1.894 11.998 -5.246 1.00 93.56 172 TRP A CA 1
ATOM 1379 C C . TRP A 1 172 ? 1.078 11.743 -6.525 1.00 93.56 172 TRP A C 1
ATOM 1381 O O . TRP A 1 172 ? 0.083 10.976 -6.487 1.00 93.56 172 TRP A O 1
#

Foldseek 3Di:
DDPPVVVVVVVVVVVVVVVVVVCPVAQWDPDKQKDKDAAPFDLQLLLCLPQQQLNVCQFAAVDWHHPRDQQTKIWHWHPPPDPPIKIWMWGWNDRDRQAKTKIQTCDTPPLQRHRWMWMWGHDPRRMIMIMITRGHNVCNPPVSVVVVSVSCCQRPVAFNRCCSHPVHGDYD

Radius of gyration: 20.14 Å; Cα contacts (8 Å, |Δi|>4): 345; chains: 1; bounding box: 34×65×53 Å

Mean predicted aligned error: 8.57 Å

Secondary structure (DSSP, 8-state):
--HHHHHHHHHHHHHHHHHHHHTTS--B-S--EEEEEE-SS-HHHHHHHHHSHHHHHHHT-SEEEE--STT-EEEEEETTTSTT-EEEEEEEEEE-TTSEEEEEEEE-SSGGGTT-EEEEEE-TTSEEEEEEE--BGGGTTSHHHHHHHHHHHHIIIIIIHHHHHHS-----